Protein AF-A0A7W0LIQ3-F1 (afdb_monomer_lite)

Secondary structure (DSSP, 8-state):
---SSPPPP----HHHHHHHHHHHHHH-TT--HHHHHHHHHHHHHHHHHHHHHHHHHHHHHHHHHHTT-S---HHHHHHHHHHHT-

Sequence (86 aa):
MPSRHPRIQVPNDPELRRAISRAREFLAPRAAESQIVRALALRGAEALESDEEESRQARKFLVEVAEGTSGLDLDGLRTARERAWH

Structure (mmCIF, N/CA/C/O backbone):
data_AF-A0A7W0LIQ3-F1
#
_entry.id   AF-A0A7W0LIQ3-F1
#
loop_
_atom_site.group_PDB
_atom_site.id
_atom_site.type_symbol
_atom_site.label_atom_id
_atom_site.label_alt_id
_atom_site.label_comp_id
_atom_site.label_asym_id
_atom_site.label_entity_id
_atom_site.label_seq_id
_atom_site.pdbx_PDB_ins_code
_atom_site.Cartn_x
_atom_site.Cartn_y
_atom_site.Cartn_z
_atom_site.occupancy
_atom_site.B_iso_or_equiv
_atom_site.auth_seq_id
_atom_site.auth_comp_id
_atom_site.auth_asym_id
_atom_site.auth_atom_id
_atom_site.pdbx_PDB_model_num
ATOM 1 N N . MET A 1 1 ? -20.941 -15.253 22.922 1.00 56.59 1 MET A N 1
ATOM 2 C CA . MET A 1 1 ? -20.787 -15.708 21.522 1.00 56.59 1 MET A CA 1
ATOM 3 C C . MET A 1 1 ? -19.318 -15.617 21.135 1.00 56.59 1 MET A C 1
ATOM 5 O O . MET A 1 1 ? -18.770 -14.526 21.266 1.00 56.59 1 MET A O 1
ATOM 9 N N . PRO A 1 2 ? -18.657 -16.704 20.707 1.00 54.00 2 PRO A N 1
ATOM 10 C CA . PRO A 1 2 ? -17.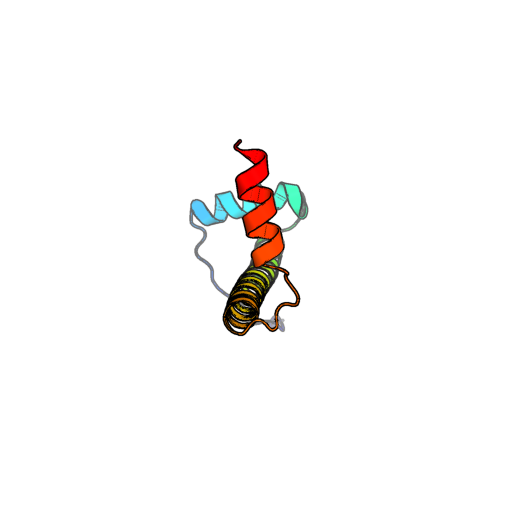322 -16.592 20.132 1.00 54.00 2 PRO A CA 1
ATOM 11 C C . PRO A 1 2 ? -17.437 -15.869 18.782 1.00 54.00 2 PRO A C 1
ATOM 13 O O . PRO A 1 2 ? -18.289 -16.213 17.963 1.00 54.00 2 PRO A O 1
ATOM 16 N N . SER A 1 3 ? -16.638 -14.824 18.555 1.00 61.06 3 SER A N 1
ATOM 17 C CA . SER A 1 3 ? -16.594 -14.183 17.238 1.00 61.06 3 SER A CA 1
ATOM 18 C C . SER A 1 3 ? -16.030 -15.179 16.225 1.00 61.06 3 SER A C 1
ATOM 20 O O . SER A 1 3 ? -14.973 -15.751 16.471 1.00 61.06 3 SER A O 1
ATOM 22 N N . ARG A 1 4 ? -16.702 -15.358 15.077 1.00 76.44 4 ARG A N 1
ATOM 23 C CA . ARG A 1 4 ? -16.285 -16.261 13.978 1.00 76.44 4 ARG A CA 1
ATOM 24 C C . ARG A 1 4 ? -14.890 -15.971 13.404 1.00 76.44 4 ARG A C 1
ATOM 26 O O . ARG A 1 4 ? -14.377 -16.787 12.650 1.00 76.44 4 ARG A O 1
ATOM 33 N N . HIS A 1 5 ? -14.290 -14.830 13.740 1.00 78.12 5 HIS A N 1
ATOM 34 C CA . HIS A 1 5 ? -12.988 -14.413 13.235 1.00 78.12 5 HIS A CA 1
ATOM 35 C C . HIS A 1 5 ? -11.947 -14.375 14.363 1.00 78.12 5 HIS A C 1
ATOM 37 O O . HIS A 1 5 ? -12.248 -13.820 15.431 1.00 78.12 5 HIS A O 1
ATOM 43 N N . PRO A 1 6 ? -10.742 -14.939 14.142 1.00 85.12 6 PRO A N 1
ATOM 44 C CA . PRO A 1 6 ? -9.639 -14.834 15.087 1.00 85.12 6 PRO A CA 1
ATOM 45 C C . PRO A 1 6 ? -9.248 -13.364 15.269 1.00 85.12 6 PRO A C 1
ATOM 47 O O . PRO A 1 6 ? -9.288 -12.569 14.329 1.00 85.12 6 PRO A O 1
ATOM 50 N N . ARG A 1 7 ? -8.901 -12.990 16.503 1.00 88.75 7 ARG A N 1
ATOM 51 C CA . ARG A 1 7 ? -8.474 -11.627 16.833 1.00 88.75 7 ARG A CA 1
ATOM 52 C C . ARG A 1 7 ? -6.964 -11.518 16.711 1.00 88.75 7 ARG A C 1
ATOM 54 O O . ARG A 1 7 ? -6.246 -12.375 17.215 1.00 88.75 7 ARG A O 1
ATOM 61 N N . ILE A 1 8 ? -6.511 -10.428 16.107 1.00 88.19 8 ILE A N 1
ATOM 62 C CA . ILE A 1 8 ? -5.102 -10.050 16.049 1.00 88.19 8 ILE A CA 1
ATOM 63 C C . ILE A 1 8 ? -4.900 -8.941 17.079 1.00 88.19 8 ILE A C 1
ATOM 65 O O . ILE A 1 8 ? -5.614 -7.938 17.051 1.00 88.19 8 ILE A O 1
ATOM 69 N N . GLN A 1 9 ? -3.971 -9.137 18.014 1.00 91.12 9 GLN A N 1
ATOM 70 C CA . GLN A 1 9 ? -3.569 -8.077 18.935 1.00 91.12 9 GLN A CA 1
ATOM 71 C C . GLN A 1 9 ? -2.492 -7.235 18.262 1.00 91.12 9 GLN A C 1
ATOM 73 O O . GLN A 1 9 ? -1.476 -7.768 17.822 1.00 91.12 9 GLN A O 1
ATOM 78 N N . VAL A 1 10 ? -2.730 -5.931 18.179 1.00 89.38 10 VAL A N 1
ATOM 79 C CA . VAL A 1 10 ? -1.800 -4.973 17.583 1.00 89.38 10 VAL A CA 1
ATOM 80 C C . VAL A 1 10 ? -1.450 -3.933 18.648 1.00 89.38 10 VAL A C 1
ATOM 82 O O . VAL A 1 10 ? -2.370 -3.397 19.275 1.00 89.38 10 VAL A O 1
ATOM 85 N N . PRO A 1 11 ? -0.157 -3.652 18.892 1.00 92.75 11 PRO A N 1
ATOM 86 C CA . PRO A 1 11 ? 0.250 -2.569 19.778 1.00 92.75 11 PRO A CA 1
ATOM 87 C C . PRO A 1 11 ? -0.339 -1.230 19.325 1.00 92.75 11 PRO A C 1
ATOM 89 O O . PRO A 1 11 ? -0.274 -0.885 18.152 1.00 92.75 11 PRO A O 1
ATOM 92 N N . ASN A 1 12 ? -0.908 -0.461 20.256 1.00 90.62 12 ASN A N 1
ATOM 93 C CA . ASN A 1 12 ? -1.452 0.868 19.964 1.00 90.62 12 ASN A CA 1
ATOM 94 C C . ASN A 1 12 ? -0.399 1.967 20.188 1.00 90.62 12 ASN A C 1
ATOM 96 O O . ASN A 1 12 ? -0.537 2.832 21.060 1.00 90.62 12 ASN A O 1
ATOM 100 N N . ASP A 1 13 ? 0.701 1.893 19.448 1.00 95.94 13 ASP A N 1
ATOM 101 C CA . ASP A 1 13 ? 1.806 2.841 19.563 1.00 95.94 13 ASP A CA 1
ATOM 102 C C . ASP A 1 13 ? 1.464 4.223 18.937 1.00 95.94 13 ASP A C 1
ATOM 104 O O . ASP A 1 13 ? 0.428 4.405 18.282 1.00 95.94 13 ASP A O 1
ATOM 108 N N . PRO A 1 14 ? 2.271 5.275 19.187 1.00 97.38 14 PRO A N 1
ATOM 109 C CA . PRO A 1 14 ? 2.024 6.606 18.627 1.00 97.38 14 PRO A CA 1
ATOM 110 C C . PRO A 1 14 ? 2.048 6.678 17.091 1.00 97.38 14 PRO A C 1
ATOM 112 O O . PRO A 1 14 ? 1.433 7.577 16.516 1.00 97.38 14 PRO A O 1
ATOM 115 N N . GLU A 1 15 ? 2.786 5.802 16.416 1.00 95.31 15 GLU A N 1
ATOM 116 C CA . GLU A 1 15 ? 2.862 5.760 14.957 1.00 95.31 15 GLU A CA 1
ATOM 117 C C . GLU A 1 15 ? 1.568 5.198 14.367 1.00 95.31 15 GLU A C 1
ATOM 119 O O . GLU A 1 15 ? 0.948 5.860 13.527 1.00 95.31 15 GLU A O 1
ATOM 124 N N . LEU A 1 16 ? 1.080 4.073 14.899 1.00 94.38 16 LEU A N 1
ATOM 125 C CA . LEU A 1 16 ? -0.194 3.489 14.485 1.00 94.38 16 LEU A CA 1
ATOM 126 C C . LEU A 1 16 ? -1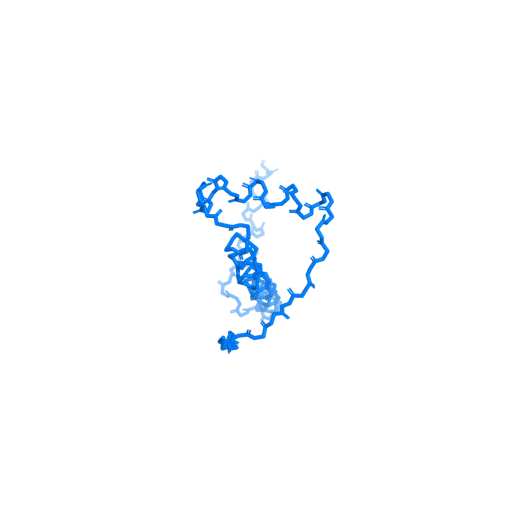.362 4.457 14.713 1.00 94.38 16 LEU A C 1
ATOM 128 O O . LEU A 1 16 ? -2.194 4.643 13.822 1.00 94.38 16 LEU A O 1
ATOM 132 N N . ARG A 1 17 ? -1.404 5.153 15.856 1.00 94.56 17 ARG A N 1
ATOM 133 C CA . ARG A 1 17 ? -2.440 6.171 16.124 1.00 94.56 17 ARG A CA 1
ATOM 134 C C . ARG A 1 17 ? -2.434 7.293 15.092 1.00 94.56 17 ARG A C 1
ATOM 136 O O . ARG A 1 17 ? -3.495 7.706 14.623 1.00 94.56 17 ARG A O 1
ATOM 143 N N . ARG A 1 18 ? -1.249 7.770 14.701 1.00 94.19 18 ARG A N 1
ATOM 144 C CA . ARG A 1 18 ? -1.108 8.790 13.652 1.00 94.19 18 ARG A CA 1
ATOM 145 C C . ARG A 1 18 ? -1.546 8.261 12.290 1.00 94.19 18 ARG A C 1
ATOM 147 O O . ARG A 1 18 ? -2.215 8.984 11.555 1.00 94.19 18 ARG A O 1
ATOM 154 N N . ALA A 1 19 ? -1.215 7.015 11.956 1.00 93.50 19 ALA A N 1
ATOM 155 C CA . ALA A 1 19 ? -1.671 6.378 10.723 1.00 93.50 19 ALA A CA 1
ATOM 156 C C . ALA A 1 19 ? -3.204 6.256 10.677 1.00 93.50 19 ALA A C 1
ATOM 158 O O . ALA A 1 19 ? -3.815 6.690 9.703 1.00 93.50 19 ALA A O 1
ATOM 159 N N . ILE A 1 20 ? -3.831 5.767 11.753 1.00 93.94 20 ILE A N 1
ATOM 160 C CA . ILE A 1 20 ? -5.294 5.672 11.883 1.00 93.94 20 ILE A CA 1
ATOM 161 C C . ILE A 1 20 ? -5.942 7.055 11.768 1.00 93.94 20 ILE A C 1
ATOM 163 O O . ILE A 1 20 ? -6.931 7.202 11.052 1.00 93.94 20 ILE A O 1
ATOM 167 N N . SER A 1 21 ? -5.387 8.072 12.435 1.00 92.88 21 SER A N 1
ATOM 168 C CA . SER A 1 21 ? -5.909 9.443 12.383 1.00 92.88 21 SER A CA 1
ATOM 169 C C . SER A 1 21 ? -5.900 10.006 10.963 1.00 92.88 21 SER A C 1
ATOM 171 O O . SER A 1 21 ? -6.923 10.515 10.519 1.00 92.88 21 SER A O 1
ATOM 173 N N . ARG A 1 22 ? -4.785 9.872 10.232 1.00 92.94 22 ARG A N 1
ATOM 174 C CA . ARG A 1 22 ? -4.694 10.314 8.829 1.00 92.94 22 ARG A CA 1
ATOM 175 C C . ARG A 1 22 ? -5.658 9.539 7.935 1.00 92.94 22 ARG A C 1
ATOM 177 O O . ARG A 1 22 ? -6.375 10.121 7.135 1.00 92.94 22 ARG A O 1
ATOM 184 N N . ALA A 1 23 ? -5.704 8.217 8.086 1.00 91.81 23 ALA A N 1
ATOM 185 C CA . ALA A 1 23 ? -6.534 7.355 7.251 1.00 91.81 23 ALA A CA 1
ATOM 186 C C . ALA A 1 23 ? -8.038 7.592 7.455 1.00 91.81 23 ALA A C 1
ATOM 188 O O . ALA A 1 23 ? -8.825 7.436 6.522 1.00 91.81 23 ALA A O 1
ATOM 189 N N . ARG A 1 24 ? -8.446 7.987 8.667 1.00 91.94 24 ARG A N 1
ATOM 190 C CA . ARG A 1 24 ? -9.843 8.270 9.015 1.00 91.94 24 ARG A CA 1
ATOM 191 C C . ARG A 1 24 ? -10.463 9.351 8.127 1.00 91.94 24 ARG A C 1
ATOM 193 O O . ARG A 1 24 ? -11.640 9.226 7.796 1.00 91.94 24 ARG A O 1
ATOM 200 N N . GLU A 1 25 ? -9.686 10.351 7.717 1.00 88.12 25 GLU A N 1
ATOM 201 C CA . GLU A 1 25 ? -10.142 11.427 6.825 1.00 88.12 25 GLU A CA 1
ATOM 202 C C . GLU A 1 25 ? -10.510 10.914 5.425 1.00 88.12 25 GLU A C 1
ATOM 204 O O . GLU A 1 25 ? -11.472 11.392 4.831 1.00 88.12 25 GLU A O 1
ATOM 209 N N . PHE A 1 26 ? -9.799 9.897 4.926 1.00 88.62 26 PHE A N 1
ATOM 210 C CA . PHE A 1 26 ? -9.960 9.376 3.562 1.00 88.62 26 PHE A CA 1
ATOM 211 C C . PHE A 1 26 ? -10.854 8.138 3.460 1.00 88.62 26 PHE A C 1
ATOM 213 O O . PHE A 1 26 ? -11.364 7.833 2.385 1.00 88.62 26 PHE A O 1
ATOM 220 N N . LEU A 1 27 ? -11.004 7.380 4.548 1.00 84.81 27 LEU A N 1
ATOM 221 C CA . LEU A 1 27 ? -11.750 6.122 4.544 1.00 84.81 27 LEU A CA 1
ATOM 222 C C . LEU A 1 27 ? -13.195 6.318 4.998 1.00 84.81 27 LEU A C 1
ATOM 224 O O . LEU A 1 27 ? -14.129 6.050 4.248 1.00 84.81 27 LEU A O 1
ATOM 228 N N . ALA A 1 28 ? -13.377 6.735 6.252 1.00 82.44 28 ALA A N 1
ATOM 229 C CA . ALA A 1 28 ? -14.683 6.905 6.875 1.00 82.44 28 ALA A CA 1
ATOM 230 C C . ALA A 1 28 ? -14.529 7.659 8.210 1.00 82.44 28 ALA A C 1
ATOM 232 O O . ALA A 1 28 ? -14.110 7.057 9.206 1.00 82.44 28 ALA A O 1
ATOM 233 N N . PRO A 1 29 ? -14.939 8.939 8.293 1.00 79.69 29 PRO A N 1
ATOM 234 C CA . PRO A 1 29 ? -14.715 9.769 9.481 1.00 79.69 29 PRO A CA 1
ATOM 235 C C . PRO A 1 29 ? -15.290 9.180 10.781 1.00 79.69 29 PRO A C 1
ATOM 237 O O . PRO A 1 29 ? -14.714 9.331 11.861 1.00 79.69 29 PRO A O 1
ATOM 240 N N . ARG A 1 30 ? -16.414 8.457 10.674 1.00 86.69 30 ARG A N 1
ATOM 241 C CA . ARG A 1 30 ? -17.166 7.876 11.802 1.00 86.69 30 ARG A CA 1
ATOM 242 C C . ARG A 1 30 ? -16.904 6.384 12.045 1.00 86.69 30 ARG A C 1
ATOM 244 O O . ARG A 1 30 ? -17.566 5.795 12.893 1.00 86.69 30 ARG A O 1
ATOM 251 N N . ALA A 1 31 ? -15.977 5.760 11.319 1.00 89.06 31 ALA A N 1
ATOM 252 C CA . ALA A 1 31 ? -15.687 4.338 11.494 1.00 89.06 31 ALA A CA 1
ATOM 253 C C . ALA A 1 31 ? -14.980 4.046 12.829 1.00 89.06 31 ALA A C 1
ATOM 255 O O . ALA A 1 31 ? -14.260 4.886 13.383 1.00 89.06 31 ALA A O 1
ATOM 256 N N . ALA A 1 32 ? -15.164 2.830 13.342 1.00 91.31 32 ALA A N 1
ATOM 257 C CA . ALA A 1 32 ? -14.401 2.344 14.488 1.00 91.31 32 ALA A CA 1
ATOM 258 C C . ALA A 1 32 ? -12.919 2.171 14.108 1.00 91.31 32 ALA A C 1
ATOM 260 O O . ALA A 1 32 ? -12.603 1.863 12.960 1.00 91.31 32 ALA A O 1
ATOM 261 N N . GLU A 1 33 ? -11.997 2.310 15.065 1.00 91.31 33 GLU A N 1
ATOM 262 C CA . GLU A 1 33 ? -10.557 2.147 14.792 1.00 91.31 33 GLU A CA 1
ATOM 263 C C . GLU A 1 33 ? -10.230 0.785 14.171 1.00 91.31 33 GLU A C 1
ATOM 265 O O . GLU A 1 33 ? -9.473 0.716 13.211 1.00 91.31 33 GLU A O 1
ATOM 270 N N . SER A 1 34 ? -10.872 -0.290 14.635 1.00 90.19 34 SER A N 1
ATOM 271 C CA . SER A 1 34 ? -10.700 -1.636 14.076 1.00 90.19 34 SER A CA 1
ATOM 272 C C . SER A 1 34 ? -11.098 -1.737 12.599 1.00 90.19 34 SER A C 1
ATOM 274 O O . SER A 1 34 ? -10.493 -2.502 11.850 1.00 90.19 34 SER A O 1
ATOM 276 N N . GLN A 1 35 ? -12.083 -0.951 12.156 1.00 91.69 35 GLN A N 1
ATOM 277 C CA . GLN A 1 35 ? -12.481 -0.881 10.749 1.00 91.69 35 GLN A CA 1
ATOM 278 C C . GLN A 1 35 ? -11.435 -0.129 9.922 1.00 91.69 35 GLN A C 1
ATOM 280 O O . GLN A 1 35 ? -11.105 -0.574 8.825 1.00 91.69 35 GLN A O 1
ATOM 285 N N . ILE A 1 36 ? -10.879 0.959 10.464 1.00 94.38 36 ILE A N 1
ATOM 286 C CA . ILE A 1 36 ? -9.784 1.705 9.830 1.00 94.38 36 ILE A CA 1
ATOM 287 C C . ILE A 1 36 ? -8.533 0.829 9.710 1.00 94.38 36 ILE A C 1
ATOM 289 O O . ILE A 1 36 ? -7.965 0.736 8.627 1.00 94.38 36 ILE A O 1
ATOM 293 N N . VAL A 1 37 ? -8.149 0.119 10.776 1.00 93.44 37 VAL A N 1
ATOM 294 C CA . VAL A 1 37 ? -7.008 -0.815 10.771 1.00 93.44 37 VAL A CA 1
ATOM 295 C C . VAL A 1 37 ? -7.213 -1.922 9.741 1.00 93.44 37 VAL A C 1
ATOM 297 O O . VAL A 1 37 ? -6.311 -2.206 8.958 1.00 93.44 37 VAL A O 1
ATOM 300 N N . ARG A 1 38 ? -8.412 -2.516 9.680 1.00 92.31 38 ARG A N 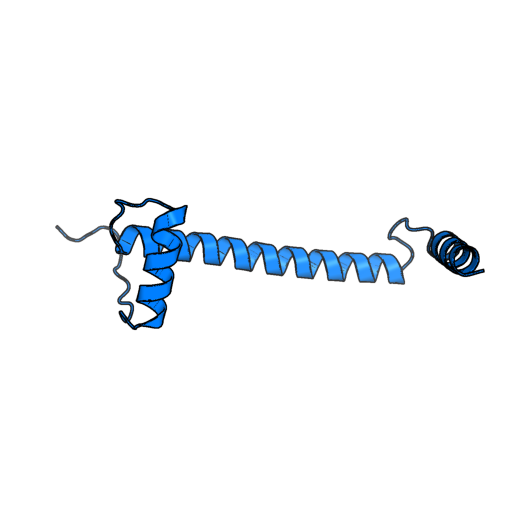1
ATOM 301 C CA . ARG A 1 38 ? -8.729 -3.533 8.670 1.00 92.31 38 ARG A CA 1
ATOM 302 C C . ARG A 1 38 ? -8.610 -2.980 7.250 1.00 92.31 38 ARG A C 1
ATOM 304 O O . ARG A 1 38 ? -8.047 -3.648 6.391 1.00 92.31 38 ARG A O 1
ATOM 311 N N . ALA A 1 39 ? -9.147 -1.791 6.995 1.00 93.44 39 ALA A N 1
ATOM 312 C CA . ALA A 1 39 ? -9.083 -1.166 5.678 1.00 93.44 39 ALA A CA 1
ATOM 313 C C . ALA A 1 39 ? -7.641 -0.827 5.269 1.00 93.44 39 ALA A C 1
ATOM 315 O O . ALA A 1 39 ? -7.266 -1.070 4.126 1.00 93.44 39 ALA A O 1
ATOM 316 N N . LEU A 1 40 ? -6.828 -0.329 6.205 1.00 94.06 40 LEU A N 1
ATOM 317 C CA . LEU A 1 40 ? -5.402 -0.091 5.987 1.00 94.06 40 LEU A CA 1
ATOM 318 C C . LEU A 1 40 ? -4.650 -1.381 5.661 1.00 94.06 40 LEU A C 1
ATOM 320 O O . LEU A 1 40 ? -3.864 -1.388 4.724 1.00 94.06 40 LEU A O 1
ATOM 324 N N . ALA A 1 41 ? -4.913 -2.469 6.388 1.00 94.31 41 ALA A N 1
ATOM 325 C CA . ALA A 1 41 ? -4.260 -3.751 6.139 1.00 94.31 41 ALA A CA 1
ATOM 326 C C . ALA A 1 41 ? -4.583 -4.309 4.744 1.00 94.31 41 ALA A C 1
ATOM 328 O O . ALA A 1 41 ? -3.683 -4.760 4.044 1.00 94.31 41 ALA A O 1
ATOM 329 N N . LEU A 1 42 ? -5.851 -4.240 4.323 1.00 95.38 42 LEU A N 1
ATOM 330 C CA . LEU A 1 42 ? -6.267 -4.709 2.997 1.00 95.38 42 LEU A CA 1
ATOM 331 C C . LEU A 1 42 ? -5.648 -3.871 1.875 1.00 95.38 42 LEU A C 1
ATOM 333 O O . LEU A 1 42 ? -5.045 -4.426 0.967 1.00 95.38 42 LEU A O 1
ATOM 337 N N . ARG A 1 43 ? -5.713 -2.540 1.983 1.00 94.81 43 ARG A N 1
ATOM 338 C CA . ARG A 1 43 ? -5.089 -1.647 0.995 1.00 94.81 43 ARG A CA 1
ATOM 339 C C . ARG A 1 43 ? -3.567 -1.760 0.975 1.00 94.81 43 ARG A C 1
ATOM 341 O O . ARG A 1 43 ? -2.961 -1.597 -0.072 1.00 94.81 43 ARG A O 1
ATOM 348 N N . GLY A 1 44 ? -2.949 -2.019 2.126 1.00 95.50 44 GLY A N 1
ATOM 349 C CA . GLY A 1 44 ? -1.516 -2.280 2.217 1.00 95.50 44 GLY A CA 1
ATOM 350 C C . GLY A 1 44 ? -1.119 -3.552 1.470 1.00 95.50 44 GLY A C 1
ATOM 351 O O . GLY A 1 44 ? -0.117 -3.539 0.768 1.00 95.50 44 GLY A O 1
ATOM 352 N N . ALA A 1 45 ? -1.919 -4.619 1.567 1.00 96.94 45 ALA A N 1
ATOM 353 C CA . ALA A 1 45 ? -1.698 -5.835 0.787 1.00 96.94 45 ALA A CA 1
ATOM 354 C C . ALA A 1 45 ? -1.831 -5.572 -0.723 1.00 96.94 45 ALA A C 1
ATOM 356 O O . ALA A 1 45 ? -0.931 -5.923 -1.475 1.00 96.94 45 ALA A O 1
ATOM 357 N N . GLU A 1 46 ? -2.891 -4.873 -1.143 1.00 96.56 46 GLU A N 1
ATOM 358 C CA . GLU A 1 46 ? -3.097 -4.485 -2.549 1.00 96.56 46 GLU A CA 1
ATOM 359 C C . GLU A 1 46 ? -1.932 -3.641 -3.095 1.00 96.56 46 GLU A C 1
ATOM 361 O O . GLU A 1 46 ? -1.474 -3.863 -4.212 1.00 96.56 46 GLU A O 1
ATOM 366 N N . ALA A 1 47 ? -1.421 -2.692 -2.303 1.00 96.69 47 ALA A N 1
ATOM 367 C CA . ALA A 1 47 ? -0.282 -1.866 -2.696 1.00 96.69 47 ALA A CA 1
ATOM 368 C C . ALA A 1 47 ? 0.999 -2.696 -2.866 1.00 96.69 47 ALA A C 1
ATOM 370 O O . ALA A 1 47 ? 1.701 -2.526 -3.855 1.00 96.69 47 ALA A O 1
ATOM 371 N N . LEU A 1 48 ? 1.273 -3.632 -1.951 1.00 97.19 48 LEU A N 1
ATOM 372 C CA . LEU A 1 48 ? 2.432 -4.523 -2.062 1.00 97.19 48 LEU A CA 1
ATOM 373 C C . LEU A 1 48 ? 2.348 -5.425 -3.302 1.00 97.19 48 LEU A C 1
ATOM 375 O O . LEU A 1 48 ? 3.349 -5.614 -3.989 1.00 97.19 48 LEU A O 1
ATOM 379 N N . GLU A 1 49 ? 1.161 -5.955 -3.605 1.00 96.94 49 GLU A N 1
ATOM 380 C CA . GLU A 1 49 ? 0.928 -6.748 -4.817 1.00 96.94 49 GLU A CA 1
ATOM 381 C C . GLU A 1 49 ? 1.137 -5.910 -6.089 1.00 96.94 49 GLU A C 1
ATOM 383 O O . GLU A 1 49 ? 1.769 -6.381 -7.038 1.00 96.94 49 GLU A O 1
ATOM 388 N N . SER A 1 50 ? 0.661 -4.659 -6.096 1.00 96.50 50 SER A N 1
ATOM 389 C CA . SER A 1 50 ? 0.862 -3.722 -7.210 1.00 96.50 50 SER A CA 1
ATOM 390 C C . SER A 1 50 ? 2.339 -3.384 -7.406 1.00 96.50 50 SER A C 1
ATOM 392 O O . SER A 1 50 ? 2.837 -3.486 -8.524 1.00 96.50 50 SER A O 1
ATOM 394 N N . ASP A 1 51 ? 3.062 -3.057 -6.331 1.00 96.62 51 ASP A N 1
ATOM 395 C CA . ASP A 1 51 ? 4.489 -2.720 -6.379 1.00 96.62 51 ASP A CA 1
ATOM 396 C C . ASP A 1 51 ? 5.326 -3.889 -6.934 1.00 96.62 51 ASP A C 1
ATOM 398 O O . ASP A 1 51 ? 6.272 -3.695 -7.711 1.00 96.62 51 ASP A O 1
ATOM 402 N N . GLU A 1 52 ? 4.983 -5.125 -6.555 1.00 96.25 52 GLU A N 1
ATOM 403 C CA . GLU A 1 52 ? 5.649 -6.326 -7.058 1.00 96.25 52 GLU A CA 1
ATOM 404 C C . GLU A 1 52 ? 5.318 -6.601 -8.531 1.00 96.25 52 GLU A C 1
ATOM 406 O O . GLU A 1 52 ? 6.216 -6.946 -9.309 1.00 96.25 52 GLU A O 1
ATOM 411 N N . GLU A 1 53 ? 4.059 -6.432 -8.941 1.00 96.81 53 GLU A N 1
ATOM 412 C CA . GLU A 1 53 ? 3.657 -6.547 -10.344 1.00 96.81 53 GLU A CA 1
ATOM 413 C C . GLU A 1 53 ? 4.357 -5.493 -11.206 1.00 96.81 53 GLU A C 1
ATOM 415 O O . GLU A 1 53 ? 4.978 -5.847 -12.207 1.00 96.81 53 GLU A O 1
ATOM 420 N N . GLU A 1 54 ? 4.351 -4.224 -10.799 1.00 96.38 54 GLU A N 1
ATOM 421 C CA . GLU A 1 54 ? 5.033 -3.135 -11.505 1.00 96.38 54 GLU A CA 1
ATOM 422 C C . GLU A 1 54 ? 6.535 -3.402 -11.628 1.00 96.38 54 GLU A C 1
ATOM 424 O O . GLU A 1 54 ? 7.108 -3.292 -12.716 1.00 96.38 54 GLU A O 1
ATOM 429 N N . SER A 1 55 ? 7.174 -3.847 -10.543 1.00 95.25 55 SER A N 1
ATOM 430 C CA . SER A 1 55 ? 8.589 -4.231 -10.548 1.00 95.25 55 SER A CA 1
ATOM 431 C C . SER A 1 55 ? 8.873 -5.383 -11.516 1.00 95.25 55 SER A C 1
ATOM 433 O O . SER A 1 55 ? 9.886 -5.384 -12.223 1.00 95.25 55 SER A O 1
ATOM 435 N N . ARG A 1 56 ? 7.988 -6.382 -11.566 1.00 96.38 56 ARG A N 1
ATOM 436 C CA . ARG A 1 56 ? 8.094 -7.528 -12.475 1.00 96.38 56 ARG A CA 1
ATOM 437 C C . ARG A 1 56 ? 7.883 -7.115 -13.930 1.00 96.38 56 ARG A C 1
ATOM 439 O O . ARG A 1 56 ? 8.670 -7.537 -14.777 1.00 96.38 56 ARG A O 1
ATOM 446 N N . GLN A 1 57 ? 6.905 -6.259 -14.216 1.00 96.19 57 GLN A N 1
ATOM 447 C CA . GLN A 1 57 ? 6.667 -5.720 -15.557 1.00 96.19 57 GLN A CA 1
ATOM 448 C C . GLN A 1 57 ? 7.836 -4.856 -16.032 1.00 96.19 57 GLN A C 1
ATOM 450 O O . GLN A 1 57 ? 8.313 -5.043 -17.148 1.00 96.19 57 GLN A O 1
ATOM 455 N N . ALA A 1 58 ? 8.376 -3.986 -15.174 1.00 95.19 58 ALA A N 1
ATOM 456 C CA . ALA A 1 58 ? 9.543 -3.171 -15.502 1.00 95.19 58 ALA A CA 1
ATOM 457 C C . ALA A 1 58 ? 10.764 -4.039 -15.849 1.00 95.19 58 ALA A C 1
ATOM 459 O O . ALA A 1 58 ? 11.438 -3.799 -16.850 1.00 95.19 58 ALA A O 1
ATOM 460 N N . ARG A 1 59 ? 11.031 -5.095 -15.068 1.00 96.19 59 ARG A N 1
ATOM 461 C CA . ARG A 1 59 ? 12.115 -6.049 -15.363 1.00 96.19 59 ARG A CA 1
ATOM 462 C C . ARG A 1 59 ? 11.885 -6.792 -16.673 1.00 96.19 59 ARG A C 1
ATOM 464 O O . ARG A 1 59 ? 12.817 -6.906 -17.463 1.00 96.19 59 ARG A O 1
ATOM 471 N N . LYS A 1 60 ? 10.665 -7.280 -16.907 1.00 95.75 60 LYS A N 1
ATOM 472 C CA . LYS A 1 60 ? 10.304 -7.971 -18.148 1.00 95.75 60 LYS A CA 1
ATOM 473 C C . LYS A 1 60 ? 10.528 -7.067 -19.359 1.00 95.75 60 LYS A C 1
ATOM 475 O O . LYS A 1 60 ? 11.179 -7.475 -20.310 1.00 95.75 60 LYS A O 1
ATOM 480 N N . PHE A 1 61 ? 10.075 -5.822 -19.274 1.00 93.56 61 PHE A N 1
ATOM 481 C CA . PHE A 1 61 ? 10.265 -4.837 -20.327 1.00 93.56 61 PHE A CA 1
ATOM 482 C C . PHE A 1 61 ? 11.748 -4.550 -20.605 1.00 93.56 61 PHE A C 1
ATOM 484 O O . PHE A 1 61 ? 12.155 -4.475 -21.759 1.00 93.56 61 PHE A O 1
ATOM 491 N N . LEU A 1 62 ? 12.590 -4.447 -19.570 1.00 93.88 62 LEU A N 1
ATOM 492 C CA . LEU A 1 62 ? 14.039 -4.284 -19.756 1.00 93.88 62 LEU A CA 1
ATOM 493 C C . LEU A 1 62 ? 14.678 -5.476 -20.481 1.00 93.88 62 LEU A C 1
ATOM 495 O O . LEU A 1 62 ? 15.571 -5.275 -21.303 1.00 93.88 62 LEU A O 1
ATOM 499 N N . VAL A 1 63 ? 14.220 -6.699 -20.202 1.00 95.25 63 VAL A N 1
ATOM 500 C CA . VAL A 1 63 ? 14.660 -7.899 -20.929 1.00 95.25 63 VAL A CA 1
ATOM 501 C C . VAL A 1 63 ? 14.210 -7.834 -22.388 1.00 95.25 63 VAL A C 1
ATOM 503 O O . VAL A 1 63 ? 15.044 -7.986 -23.271 1.00 95.25 63 VAL A O 1
ATOM 506 N N . GLU A 1 64 ? 12.943 -7.505 -22.654 1.00 94.12 64 GLU A N 1
ATOM 507 C CA . GLU A 1 64 ? 12.425 -7.337 -24.022 1.00 94.12 64 GLU A CA 1
ATOM 508 C C . GLU A 1 64 ? 13.207 -6.263 -24.803 1.00 94.12 64 GLU A C 1
ATOM 510 O O . GLU A 1 64 ? 13.475 -6.405 -25.995 1.00 94.12 64 GLU A O 1
ATOM 515 N N . VAL A 1 65 ? 13.624 -5.182 -24.137 1.00 92.69 65 VAL A N 1
ATOM 516 C CA . VAL A 1 65 ? 14.488 -4.145 -24.722 1.00 92.69 65 VAL A CA 1
ATOM 517 C C . VAL A 1 65 ? 15.876 -4.696 -25.051 1.00 92.69 65 VAL A C 1
ATOM 519 O O . VAL A 1 65 ? 16.371 -4.453 -26.150 1.00 92.69 65 VAL A O 1
ATOM 522 N N . ALA A 1 66 ? 16.501 -5.442 -24.137 1.00 89.88 66 ALA A N 1
ATOM 523 C CA . ALA A 1 66 ? 17.825 -6.029 -24.352 1.00 89.88 66 ALA A CA 1
ATOM 524 C C . ALA A 1 66 ? 17.826 -7.106 -25.451 1.00 89.88 66 ALA A C 1
ATOM 526 O O . ALA A 1 66 ? 18.795 -7.225 -26.198 1.00 89.88 66 ALA A O 1
ATOM 527 N N . GLU A 1 67 ? 16.736 -7.863 -25.569 1.00 92.25 67 GLU A N 1
ATOM 528 C CA . GLU A 1 67 ? 16.533 -8.885 -26.599 1.00 92.25 67 GLU A CA 1
ATOM 529 C C . GLU A 1 67 ? 16.089 -8.298 -27.950 1.00 92.25 67 GLU A C 1
ATOM 531 O O . GLU A 1 67 ? 16.035 -9.019 -28.946 1.00 92.25 67 GLU A O 1
ATOM 536 N N . GLY A 1 68 ? 15.772 -6.999 -28.010 1.00 88.38 68 GLY A N 1
ATOM 537 C CA . GLY A 1 68 ? 15.261 -6.341 -29.216 1.00 88.38 68 GLY A CA 1
ATOM 538 C C . GLY A 1 68 ? 13.825 -6.737 -29.581 1.00 88.38 68 GLY A C 1
ATOM 539 O O . GLY A 1 68 ? 13.389 -6.513 -30.707 1.00 88.38 68 GLY A O 1
ATOM 540 N N . THR A 1 69 ? 13.078 -7.324 -28.645 1.00 89.69 69 THR A N 1
ATOM 541 C CA . THR A 1 69 ? 11.703 -7.816 -28.827 1.00 89.69 69 THR A CA 1
ATOM 542 C C . THR A 1 69 ? 10.640 -6.860 -28.279 1.00 89.69 69 TH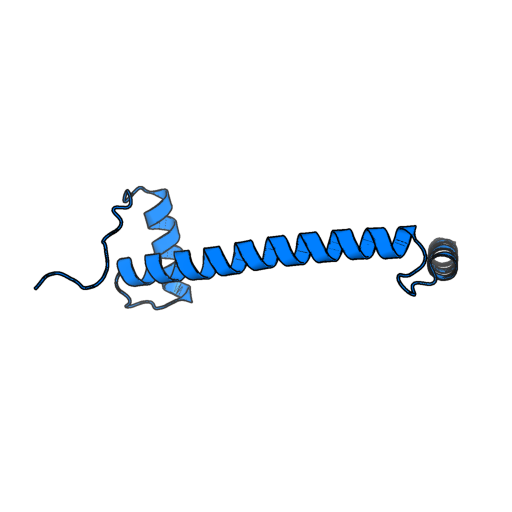R A C 1
ATOM 544 O O . THR A 1 69 ? 9.453 -7.079 -28.506 1.00 89.69 69 THR A O 1
ATOM 547 N N . SER A 1 70 ? 11.041 -5.762 -27.628 1.00 88.62 70 SER A N 1
ATOM 548 C CA . SER A 1 70 ? 10.133 -4.743 -27.069 1.00 88.62 70 SER A CA 1
ATOM 549 C C . SER A 1 70 ? 9.316 -3.969 -28.110 1.00 88.62 70 SER A C 1
ATOM 551 O O . SER A 1 70 ? 8.400 -3.232 -27.750 1.00 88.62 70 SER A O 1
ATOM 553 N N . GLY A 1 71 ? 9.663 -4.077 -29.398 1.00 86.75 71 GLY A N 1
ATOM 554 C CA . GLY A 1 71 ? 9.041 -3.303 -30.476 1.00 86.75 71 GLY A CA 1
ATOM 555 C C . GLY A 1 71 ? 9.414 -1.815 -30.476 1.00 86.75 71 GLY A C 1
ATOM 556 O O . GLY A 1 71 ? 8.887 -1.058 -31.290 1.00 86.75 71 GLY A O 1
ATOM 557 N N . LEU A 1 72 ? 10.319 -1.384 -29.589 1.00 86.12 72 LEU A N 1
ATOM 558 C CA . LEU A 1 72 ? 10.865 -0.032 -29.603 1.00 86.12 72 LEU A CA 1
ATOM 559 C C . LEU A 1 72 ? 11.967 0.107 -30.658 1.00 86.12 72 LEU A C 1
ATOM 561 O O . LEU A 1 72 ? 12.952 -0.629 -30.641 1.00 86.12 72 LEU A O 1
ATOM 565 N N . ASP A 1 73 ? 11.853 1.128 -31.508 1.00 85.81 73 ASP A N 1
ATOM 566 C CA . ASP A 1 73 ? 12.951 1.581 -32.366 1.00 85.81 73 ASP A CA 1
ATOM 567 C C . ASP A 1 73 ? 13.957 2.406 -31.544 1.00 85.81 73 ASP A C 1
ATOM 569 O O . ASP A 1 73 ? 13.922 3.640 -31.488 1.00 85.81 73 ASP A O 1
ATOM 573 N N . LEU A 1 74 ? 14.842 1.702 -30.838 1.00 85.00 74 LEU A N 1
ATOM 574 C CA . LEU A 1 74 ? 15.851 2.316 -29.974 1.00 85.00 74 LEU A CA 1
ATOM 575 C C . LEU A 1 74 ? 16.865 3.158 -30.763 1.00 85.00 74 LEU A C 1
ATOM 577 O O . LEU A 1 74 ? 17.410 4.122 -30.219 1.00 85.00 74 LEU A O 1
ATOM 581 N N . ASP A 1 75 ? 17.121 2.819 -32.027 1.00 86.56 75 ASP A N 1
ATOM 582 C CA . ASP A 1 75 ? 18.019 3.577 -32.900 1.00 86.56 75 ASP A CA 1
ATOM 583 C C . ASP A 1 75 ? 17.365 4.889 -33.357 1.00 86.56 75 ASP A C 1
ATOM 585 O O . ASP A 1 75 ? 18.001 5.951 -33.318 1.00 86.56 75 ASP A O 1
ATOM 589 N N . GLY A 1 76 ? 16.072 4.860 -33.687 1.00 86.50 76 GLY A N 1
ATOM 590 C CA . GLY A 1 76 ? 15.276 6.055 -33.962 1.00 86.50 76 GLY A CA 1
ATOM 591 C C . GLY A 1 76 ? 15.187 6.991 -32.754 1.00 86.50 76 GLY A C 1
ATOM 592 O O . GLY A 1 76 ? 15.419 8.197 -32.884 1.00 86.50 76 GLY A O 1
ATOM 593 N N . LEU A 1 77 ? 14.947 6.446 -31.555 1.00 86.31 77 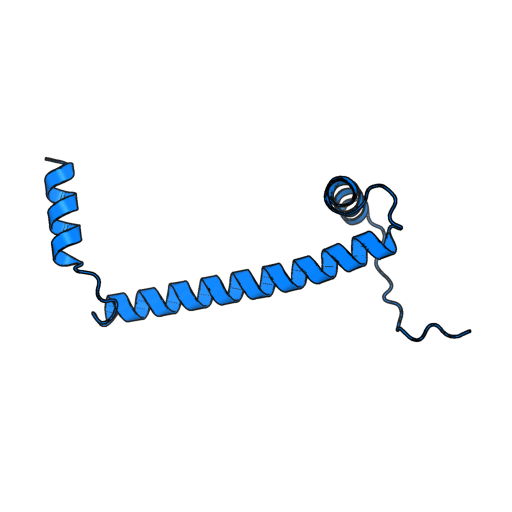LEU A N 1
ATOM 594 C CA . LEU A 1 77 ? 14.927 7.222 -30.306 1.00 86.31 77 LEU A CA 1
ATOM 595 C C . LEU A 1 77 ? 16.289 7.861 -29.992 1.00 86.31 77 LEU A C 1
ATOM 597 O O . LEU A 1 77 ? 16.346 9.019 -29.568 1.00 86.31 77 LEU A O 1
ATOM 601 N N . ARG A 1 78 ? 17.395 7.145 -30.235 1.00 87.62 78 ARG A N 1
ATOM 602 C CA . ARG A 1 78 ? 18.759 7.679 -30.075 1.00 87.62 78 ARG A CA 1
ATOM 603 C C . ARG A 1 78 ? 19.010 8.845 -31.028 1.00 87.62 78 ARG A C 1
ATOM 605 O O . ARG A 1 78 ? 19.448 9.907 -30.588 1.00 87.62 78 ARG A O 1
ATOM 612 N N . THR A 1 79 ? 18.639 8.669 -32.295 1.00 89.81 79 THR A N 1
ATOM 613 C CA . THR A 1 79 ? 18.758 9.693 -33.342 1.00 89.81 79 THR A CA 1
ATOM 614 C C . THR A 1 79 ? 17.941 10.947 -33.012 1.00 89.81 79 THR A C 1
ATOM 616 O O . THR A 1 79 ? 18.417 12.070 -33.179 1.00 89.81 79 THR A O 1
ATOM 619 N N . ALA A 1 80 ? 16.710 10.782 -32.517 1.00 88.56 80 ALA A N 1
ATOM 620 C CA . ALA A 1 80 ? 15.853 11.896 -32.113 1.00 88.56 80 ALA A CA 1
ATOM 621 C C . ALA A 1 80 ? 16.445 12.681 -30.931 1.00 88.56 80 ALA A C 1
ATOM 623 O O . ALA A 1 80 ? 16.431 13.912 -30.945 1.00 88.56 80 ALA A O 1
ATOM 624 N N . ARG A 1 81 ? 17.017 11.983 -29.940 1.00 89.69 81 ARG A N 1
ATOM 625 C CA . ARG A 1 81 ? 17.700 12.612 -28.801 1.00 89.69 81 ARG A CA 1
ATOM 626 C C . ARG A 1 81 ? 18.898 13.449 -29.247 1.00 89.69 81 ARG A C 1
ATOM 628 O O . ARG A 1 81 ? 19.061 14.565 -28.773 1.00 89.69 81 ARG A O 1
ATOM 635 N N . GLU A 1 82 ? 19.719 12.929 -30.153 1.00 91.25 82 GLU A N 1
ATOM 636 C CA . GLU A 1 82 ? 20.897 13.643 -30.661 1.00 91.25 82 GLU A CA 1
ATOM 637 C C . GLU A 1 82 ? 20.516 14.921 -31.419 1.00 91.25 82 GLU A C 1
ATOM 639 O O . GLU A 1 82 ? 21.168 15.946 -31.254 1.00 91.25 82 GLU A O 1
ATOM 644 N N . ARG A 1 83 ? 19.414 14.904 -32.179 1.00 86.88 83 ARG A N 1
ATOM 645 C CA . ARG A 1 83 ? 18.908 16.090 -32.891 1.00 86.88 83 ARG A CA 1
ATOM 646 C C . ARG A 1 83 ? 18.248 17.132 -31.992 1.00 86.88 83 ARG A C 1
ATOM 648 O O . ARG A 1 83 ? 18.205 18.290 -32.371 1.00 86.88 83 ARG A O 1
ATOM 655 N N . ALA A 1 84 ? 17.698 16.742 -30.844 1.00 86.69 84 ALA A N 1
ATOM 656 C CA . ALA A 1 84 ? 17.016 17.672 -29.941 1.00 86.69 84 ALA A CA 1
ATOM 657 C C . ALA A 1 84 ? 17.983 18.534 -29.101 1.00 86.69 84 ALA A C 1
ATOM 659 O O . ALA A 1 84 ? 17.557 19.528 -28.517 1.00 86.69 84 ALA A O 1
ATOM 660 N N . TRP A 1 85 ? 19.265 18.162 -29.037 1.00 76.25 85 TRP A N 1
ATOM 661 C CA . TR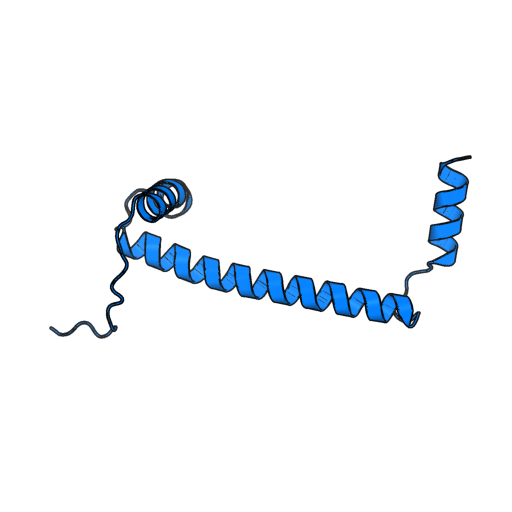P A 1 85 ? 20.320 18.884 -28.308 1.00 76.25 85 TRP A CA 1
ATOM 662 C C . TRP A 1 85 ? 21.386 19.513 -29.227 1.00 76.25 85 TRP A C 1
ATOM 664 O O . TRP A 1 85 ? 22.420 19.969 -28.735 1.00 76.25 85 TRP A O 1
ATOM 674 N N . HIS A 1 86 ? 21.120 19.564 -30.535 1.00 55.34 86 HIS A N 1
ATOM 675 C CA . HIS A 1 86 ? 21.901 20.268 -31.556 1.00 55.34 86 HIS A CA 1
ATOM 676 C C . HIS A 1 86 ? 21.062 21.374 -32.196 1.00 55.34 86 HIS A C 1
ATOM 678 O O . HIS A 1 86 ? 21.652 22.437 -32.491 1.00 55.34 86 HIS A O 1
#

Foldseek 3Di:
DPDPDDDDDDDPDPVLVVQLVVQCVVPPVPDDSVVSVVVCVVVVVVVVVVVVVVVVVVVVLVVCVVVVNNPDPVVVVVVVVVVVVD

pLDDT: mean 89.63, std 8.68, range [54.0, 97.38]

Radius of gyration: 23.3 Å; chains: 1; bounding box: 43×37×56 Å